Protein AF-A0A1V5E8B3-F1 (afdb_monomer_lite)

pLDDT: mean 86.7, std 16.34, range [39.53, 98.38]

Sequence (116 aa):
MVKGYREGTNGPALDMQVEGHFRMAFVYKVLAGDLIESLGEIPRSLLQGGVDAAGVLCERLEKATGAERPIIDRTIASFIRSGFIKTAEGSGSVSWYWTHNAKSDRPMLQEAAHAA

Radius of gyration: 17.48 Å; chains: 1; bounding box: 65×36×27 Å

Foldseek 3Di:
DVVCLVVVNDDPVVVCVVLVVLLVLLVCCCVVVVLQQVQFKAFVVVCPPPDDSLVSSLVSSCVVRVRDSVSSSVNSVVCVVVQQWDWADDPGIIGIDGDPDSPDDDDHPPPPPDDD

Secondary structure (DSSP, 8-state):
-HHHHHHT-S-HHHHHHHHHHHHHHHHHHHHHTTHHHHHHEEEGGGGGGG--HHHHHHHHHHHHH---HHHHHHHHHHHHHTTSEEEEE-SSEEEEEE-S-TTT------------

Structure (mmCIF, N/CA/C/O backbone):
data_AF-A0A1V5E8B3-F1
#
_entry.id   AF-A0A1V5E8B3-F1
#
loop_
_atom_site.group_PDB
_atom_site.id
_atom_site.type_symbol
_atom_site.label_atom_id
_atom_site.label_alt_id
_atom_site.label_comp_id
_atom_site.label_asym_id
_atom_site.label_entity_id
_atom_site.label_seq_id
_atom_site.pdbx_PDB_ins_code
_atom_site.Cartn_x
_atom_site.Cartn_y
_atom_site.Cartn_z
_atom_site.occupancy
_atom_site.B_iso_or_equiv
_atom_site.auth_seq_id
_atom_site.auth_comp_id
_atom_site.auth_asym_id
_atom_site.auth_atom_id
_atom_site.pdbx_PDB_model_num
ATOM 1 N N . MET A 1 1 ? 22.731 9.802 3.624 1.00 79.56 1 MET A N 1
ATOM 2 C CA . MET A 1 1 ? 22.026 8.658 3.009 1.00 79.56 1 MET A CA 1
ATOM 3 C C . MET A 1 1 ? 20.649 9.058 2.483 1.00 79.56 1 MET A C 1
ATOM 5 O O . MET A 1 1 ? 20.511 9.152 1.277 1.00 79.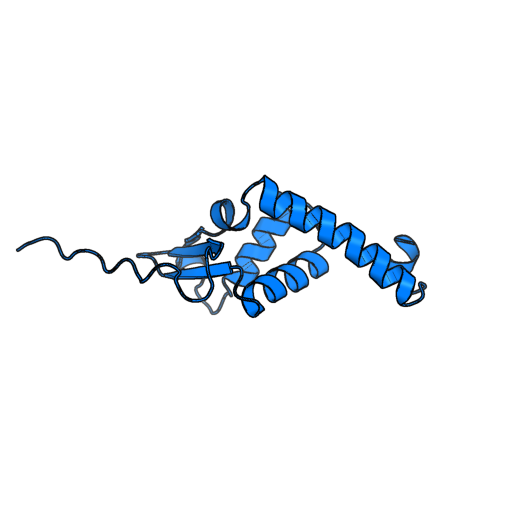56 1 MET A O 1
ATOM 9 N N . VAL A 1 2 ? 19.666 9.404 3.329 1.00 83.50 2 VAL A N 1
ATOM 10 C CA . VAL A 1 2 ? 18.317 9.814 2.857 1.00 83.50 2 VAL A CA 1
ATOM 11 C C . VAL A 1 2 ? 18.341 11.100 2.019 1.00 83.50 2 VAL A C 1
ATOM 13 O O . VAL A 1 2 ? 17.712 11.158 0.971 1.00 83.50 2 VAL A O 1
ATOM 16 N N . LYS A 1 3 ? 19.113 12.115 2.436 1.00 87.19 3 LYS A N 1
ATOM 17 C CA . LYS A 1 3 ? 19.304 13.349 1.653 1.00 87.19 3 LYS A CA 1
ATOM 18 C C . LYS A 1 3 ? 19.843 13.051 0.245 1.00 87.19 3 LYS A C 1
ATOM 20 O O . LYS A 1 3 ? 19.263 13.501 -0.729 1.00 87.19 3 LYS A O 1
ATOM 25 N N . GLY A 1 4 ? 20.877 12.214 0.146 1.00 83.56 4 GLY A N 1
ATOM 26 C CA . GLY A 1 4 ? 21.458 11.834 -1.141 1.00 83.56 4 GLY A CA 1
ATOM 27 C C . GLY A 1 4 ? 20.550 10.962 -2.009 1.00 83.56 4 GLY A C 1
ATOM 28 O O . GLY A 1 4 ? 20.607 11.075 -3.224 1.00 83.56 4 GLY A O 1
ATOM 29 N N . TYR A 1 5 ? 19.656 10.173 -1.406 1.00 83.69 5 TYR A N 1
ATOM 30 C CA . TYR A 1 5 ? 18.613 9.440 -2.133 1.00 83.69 5 TYR A CA 1
ATOM 31 C C . TYR A 1 5 ? 17.607 10.412 -2.765 1.00 83.69 5 TYR A C 1
ATOM 33 O O . TYR A 1 5 ? 17.261 10.288 -3.933 1.00 83.69 5 TYR A O 1
ATOM 41 N N . ARG A 1 6 ? 17.185 11.440 -2.014 1.00 84.69 6 ARG A N 1
ATOM 42 C CA . ARG A 1 6 ? 16.262 12.477 -2.509 1.00 84.69 6 ARG A CA 1
ATOM 43 C C . ARG A 1 6 ? 16.890 13.386 -3.565 1.00 84.69 6 ARG A C 1
ATOM 45 O O . ARG A 1 6 ? 16.202 13.829 -4.473 1.00 84.69 6 ARG A O 1
ATOM 52 N N . GLU A 1 7 ? 18.180 13.672 -3.430 1.00 90.00 7 GLU A N 1
ATOM 53 C CA . GLU A 1 7 ? 18.928 14.559 -4.328 1.00 90.00 7 GLU A CA 1
ATOM 54 C C . GLU A 1 7 ? 19.587 13.813 -5.502 1.00 90.00 7 GLU A C 1
ATOM 56 O O . GLU A 1 7 ? 20.209 14.449 -6.347 1.00 90.00 7 GLU A O 1
ATOM 61 N N . GLY A 1 8 ? 19.477 12.479 -5.564 1.00 86.31 8 GLY A N 1
ATOM 62 C CA . GLY A 1 8 ? 20.090 11.656 -6.613 1.00 86.31 8 GLY A CA 1
ATOM 63 C C . GLY A 1 8 ? 21.623 11.628 -6.581 1.00 86.31 8 GLY A C 1
ATOM 64 O O . GLY A 1 8 ? 22.259 11.422 -7.610 1.00 86.31 8 GLY A O 1
ATOM 65 N N . THR A 1 9 ? 22.232 11.873 -5.419 1.00 92.12 9 THR A N 1
ATOM 66 C CA . THR A 1 9 ? 23.695 11.950 -5.242 1.00 92.12 9 THR A CA 1
ATOM 67 C C . THR A 1 9 ? 24.307 10.690 -4.630 1.00 92.12 9 THR A C 1
ATOM 69 O O . THR A 1 9 ? 25.528 10.574 -4.529 1.00 92.12 9 THR A O 1
ATOM 72 N N . ASN A 1 10 ? 23.478 9.736 -4.208 1.00 91.56 10 ASN A N 1
ATOM 73 C CA . ASN A 1 10 ? 23.927 8.441 -3.711 1.00 91.56 10 ASN A CA 1
ATOM 74 C C . ASN A 1 10 ? 24.362 7.506 -4.852 1.00 91.56 10 ASN A C 1
ATOM 76 O O . ASN A 1 10 ? 23.914 7.605 -5.991 1.00 91.56 10 ASN A O 1
ATOM 80 N N . GLY A 1 11 ? 25.196 6.523 -4.505 1.00 92.38 11 GLY A N 1
ATOM 81 C CA . GLY A 1 11 ? 25.415 5.357 -5.357 1.00 92.38 11 GLY A CA 1
ATOM 82 C C . GLY A 1 11 ? 24.264 4.340 -5.248 1.00 92.38 11 GLY A C 1
ATOM 83 O O . GLY A 1 11 ? 23.616 4.267 -4.198 1.00 92.38 11 GLY A O 1
ATOM 84 N N . PRO A 1 12 ? 24.070 3.466 -6.255 1.00 90.69 12 PRO A N 1
ATOM 85 C CA . PRO A 1 12 ? 22.937 2.533 -6.311 1.00 90.69 12 PRO A CA 1
ATOM 86 C C . PRO A 1 12 ? 22.763 1.637 -5.073 1.00 90.69 12 PRO A C 1
ATOM 88 O O . PRO A 1 12 ? 21.645 1.379 -4.638 1.00 90.69 12 PRO A O 1
ATOM 91 N N . ALA A 1 13 ? 23.862 1.177 -4.466 1.00 91.44 13 ALA A N 1
ATOM 92 C CA . ALA A 1 13 ? 23.803 0.324 -3.277 1.00 91.44 13 ALA A CA 1
ATOM 93 C C . ALA A 1 13 ? 23.216 1.049 -2.052 1.00 91.44 13 ALA A C 1
ATOM 95 O O . ALA A 1 13 ? 22.491 0.442 -1.264 1.00 91.44 13 ALA A O 1
ATOM 96 N N . LEU A 1 14 ? 23.509 2.344 -1.897 1.00 89.44 14 LEU A N 1
ATOM 97 C CA . LEU A 1 14 ? 22.963 3.158 -0.809 1.00 89.44 14 LEU A CA 1
ATOM 98 C C . LEU A 1 14 ? 21.480 3.445 -1.039 1.00 89.44 14 LEU A C 1
ATOM 100 O O . LEU A 1 14 ? 20.700 3.379 -0.092 1.00 89.44 14 LEU A O 1
ATOM 104 N N . ASP A 1 15 ? 21.080 3.690 -2.284 1.00 87.31 15 ASP A N 1
ATOM 105 C CA . ASP A 1 15 ? 19.669 3.885 -2.624 1.00 87.31 15 ASP A CA 1
ATOM 106 C C . ASP A 1 15 ? 18.841 2.637 -2.346 1.00 87.31 15 ASP A C 1
ATOM 108 O O . ASP A 1 15 ? 17.776 2.730 -1.738 1.00 87.31 15 ASP A O 1
ATOM 112 N N . MET A 1 16 ? 19.379 1.460 -2.671 1.00 88.50 16 MET A N 1
ATOM 113 C CA . MET A 1 16 ? 18.719 0.192 -2.373 1.00 88.50 16 MET A CA 1
ATOM 114 C C . MET A 1 16 ? 18.544 -0.034 -0.861 1.00 88.50 16 MET A C 1
ATOM 116 O O . MET A 1 16 ? 17.516 -0.557 -0.430 1.00 88.50 16 MET A O 1
ATOM 120 N N . GLN A 1 17 ? 19.510 0.388 -0.036 1.00 90.88 17 GLN A N 1
ATOM 121 C CA . GLN A 1 17 ? 19.392 0.317 1.427 1.00 90.88 17 GLN A CA 1
ATOM 122 C C . GLN A 1 17 ? 18.330 1.280 1.967 1.00 90.88 17 GLN A C 1
ATOM 124 O O . GLN A 1 17 ? 17.514 0.889 2.805 1.00 90.88 17 GLN A O 1
ATOM 129 N N . VAL A 1 18 ? 18.320 2.524 1.480 1.00 87.38 18 VAL A N 1
ATOM 130 C CA . VAL A 1 18 ? 17.333 3.536 1.881 1.00 87.38 18 VAL A CA 1
ATOM 131 C C . VAL A 1 18 ? 15.924 3.093 1.492 1.00 87.38 18 VAL A C 1
ATOM 133 O O . VAL A 1 18 ? 15.023 3.101 2.332 1.00 87.38 18 VAL A O 1
ATOM 136 N N . GLU A 1 19 ? 15.735 2.642 0.252 1.00 88.00 19 GLU A N 1
ATOM 137 C CA . GLU A 1 19 ? 14.451 2.133 -0.225 1.00 88.00 19 GLU A CA 1
ATOM 138 C C . GLU A 1 19 ? 14.008 0.894 0.561 1.00 88.00 19 GLU A C 1
ATOM 140 O O . GLU A 1 19 ? 12.856 0.817 0.992 1.00 88.00 19 GLU A O 1
ATOM 145 N N . GLY A 1 20 ? 14.926 -0.046 0.811 1.00 91.88 20 GLY A N 1
ATOM 146 C CA . GLY A 1 20 ? 14.659 -1.237 1.613 1.00 91.88 20 GLY A CA 1
ATOM 147 C C . GLY A 1 20 ? 14.168 -0.893 3.019 1.00 91.88 20 GLY A C 1
ATOM 148 O O . GLY A 1 20 ? 13.168 -1.454 3.472 1.00 91.88 20 GLY A O 1
ATOM 149 N N . HIS A 1 21 ? 14.809 0.072 3.683 1.00 93.56 21 HIS A N 1
ATOM 150 C CA . HIS A 1 21 ? 14.402 0.538 5.008 1.00 93.56 21 HIS A CA 1
ATOM 151 C C . HIS A 1 21 ? 12.968 1.088 5.009 1.00 93.56 21 HIS A C 1
ATOM 153 O O . HIS A 1 21 ? 12.131 0.644 5.801 1.00 93.56 21 HIS A O 1
ATOM 159 N N . PHE A 1 22 ? 12.655 2.016 4.102 1.00 94.50 22 PHE A N 1
ATOM 160 C CA . PHE A 1 22 ? 11.326 2.627 4.074 1.00 94.50 22 PHE A CA 1
ATOM 161 C C . PHE A 1 22 ? 10.233 1.654 3.630 1.00 94.50 22 PHE A C 1
ATOM 163 O O . PHE A 1 22 ? 9.142 1.651 4.206 1.00 94.50 22 PHE A O 1
ATOM 170 N N . ARG A 1 23 ? 10.525 0.788 2.653 1.00 95.94 23 ARG A N 1
ATOM 171 C CA . ARG A 1 23 ? 9.593 -0.255 2.218 1.00 95.94 23 ARG A CA 1
ATOM 172 C C . ARG A 1 23 ? 9.274 -1.219 3.355 1.00 95.94 23 ARG A C 1
ATOM 174 O O . ARG A 1 23 ? 8.106 -1.534 3.555 1.00 95.94 23 ARG A O 1
ATOM 181 N N . MET A 1 24 ? 10.275 -1.651 4.123 1.00 96.69 24 MET A N 1
ATOM 182 C CA . MET A 1 24 ? 10.053 -2.531 5.274 1.00 96.69 24 MET A CA 1
ATOM 183 C C . MET A 1 24 ? 9.178 -1.878 6.344 1.00 96.69 24 MET A C 1
ATOM 185 O O . MET A 1 24 ? 8.241 -2.510 6.832 1.00 96.69 24 MET A O 1
ATOM 189 N N . ALA A 1 25 ? 9.433 -0.608 6.671 1.00 97.12 25 ALA A N 1
ATOM 190 C CA . ALA A 1 25 ? 8.613 0.131 7.628 1.00 97.12 25 ALA A CA 1
ATOM 191 C C . ALA A 1 25 ? 7.154 0.275 7.153 1.00 97.12 25 ALA A C 1
ATOM 193 O O . ALA A 1 25 ? 6.225 0.118 7.948 1.00 97.12 25 ALA A O 1
ATOM 194 N N . PHE A 1 26 ? 6.944 0.539 5.860 1.00 98.00 26 PHE A N 1
ATOM 195 C CA . PHE A 1 26 ? 5.612 0.596 5.258 1.00 98.00 26 PHE A CA 1
ATOM 196 C C . PHE A 1 26 ? 4.896 -0.761 5.315 1.00 98.00 26 PHE A C 1
ATOM 198 O O . PHE A 1 26 ? 3.781 -0.837 5.828 1.00 98.00 26 PHE A O 1
ATOM 205 N N . VAL A 1 27 ? 5.545 -1.836 4.856 1.00 98.06 27 VAL A N 1
ATOM 206 C CA . VAL A 1 27 ? 4.962 -3.189 4.850 1.00 98.06 27 VAL A CA 1
ATOM 207 C C . VAL A 1 27 ? 4.586 -3.636 6.260 1.00 98.06 27 VAL A C 1
ATOM 209 O O . VAL A 1 27 ? 3.500 -4.177 6.451 1.00 98.06 27 VAL A O 1
ATOM 212 N N . TYR A 1 28 ? 5.430 -3.358 7.258 1.00 97.81 28 TYR A N 1
ATOM 213 C CA . TYR A 1 28 ? 5.105 -3.662 8.651 1.00 97.81 28 TYR A CA 1
ATOM 214 C C . TYR A 1 28 ? 3.806 -2.983 9.100 1.00 97.81 28 TYR A C 1
ATOM 216 O O . TYR A 1 28 ? 2.936 -3.655 9.643 1.00 97.81 28 TYR A O 1
ATOM 224 N N . LYS A 1 29 ? 3.636 -1.679 8.833 1.00 97.94 29 LYS A N 1
ATOM 225 C CA . LYS A 1 29 ? 2.395 -0.957 9.171 1.00 97.94 29 LYS A CA 1
ATOM 226 C C . LYS A 1 29 ? 1.176 -1.560 8.471 1.00 97.94 29 LYS A C 1
ATOM 228 O O . LYS A 1 29 ? 0.137 -1.718 9.101 1.00 97.94 29 LYS A O 1
ATOM 233 N N . VAL A 1 30 ? 1.319 -1.896 7.188 1.00 97.94 30 VAL A N 1
ATOM 234 C CA . VAL A 1 30 ? 0.248 -2.494 6.381 1.00 97.94 30 VAL A CA 1
ATOM 235 C C . VAL A 1 30 ? -0.214 -3.826 6.962 1.00 97.94 30 VAL A C 1
ATOM 237 O O . VAL A 1 30 ? -1.414 -4.035 7.090 1.00 97.94 30 VAL A O 1
ATOM 240 N N . LEU A 1 31 ? 0.721 -4.696 7.343 1.00 96.88 31 LEU A N 1
ATOM 241 C CA . LEU A 1 31 ? 0.403 -6.005 7.913 1.00 96.88 31 LEU A CA 1
ATOM 242 C C . LEU A 1 31 ? -0.111 -5.899 9.352 1.00 96.88 31 LEU A C 1
ATOM 244 O O . LEU A 1 31 ? -1.116 -6.509 9.690 1.00 96.88 31 LEU A O 1
ATOM 248 N N . ALA A 1 32 ? 0.554 -5.109 10.198 1.00 96.81 32 ALA A N 1
ATOM 249 C CA . ALA A 1 32 ? 0.198 -4.982 11.610 1.00 96.81 32 ALA A CA 1
ATOM 250 C C . ALA A 1 32 ? -1.175 -4.325 11.826 1.00 96.81 32 ALA A C 1
ATOM 252 O O . ALA A 1 32 ? -1.837 -4.618 12.817 1.00 96.81 32 ALA A O 1
ATOM 253 N N . GLY A 1 33 ? -1.584 -3.428 10.923 1.00 95.06 33 GLY A N 1
ATOM 254 C CA . GLY A 1 33 ? -2.889 -2.766 10.963 1.00 95.06 33 GLY A CA 1
ATOM 255 C C . GLY A 1 33 ? -3.946 -3.386 10.052 1.00 95.06 33 GLY A C 1
ATOM 256 O O . GLY A 1 33 ? -5.024 -2.815 9.945 1.00 95.06 33 GLY A O 1
ATOM 257 N N . ASP A 1 34 ? -3.622 -4.479 9.356 1.00 95.75 34 ASP A N 1
ATOM 258 C CA . ASP A 1 34 ? -4.465 -5.082 8.320 1.00 95.75 34 ASP A CA 1
ATOM 259 C C . ASP A 1 34 ? -5.062 -4.048 7.339 1.00 95.75 34 ASP A C 1
ATOM 261 O O . ASP A 1 34 ? -6.268 -3.936 7.093 1.00 95.75 34 ASP A O 1
ATOM 265 N N . LEU A 1 35 ? -4.181 -3.189 6.820 1.00 98.06 35 LEU A N 1
ATOM 266 C CA . LEU A 1 35 ? -4.586 -1.990 6.083 1.00 98.06 35 LEU A CA 1
ATOM 267 C C . LEU A 1 35 ? -5.148 -2.285 4.692 1.00 98.06 35 LEU A C 1
ATOM 269 O O . LEU A 1 35 ? -5.844 -1.440 4.136 1.00 98.06 35 LEU A O 1
ATOM 273 N N . ILE A 1 36 ? -4.854 -3.456 4.122 1.00 97.88 36 ILE A N 1
ATOM 274 C CA . ILE A 1 36 ? -5.418 -3.843 2.824 1.00 97.88 36 ILE A CA 1
ATOM 275 C C . ILE A 1 36 ? -6.916 -4.076 2.951 1.00 97.88 36 ILE A C 1
ATOM 277 O O . ILE A 1 36 ? -7.658 -3.531 2.146 1.00 97.88 36 ILE A O 1
ATOM 281 N N . GLU A 1 37 ? -7.366 -4.824 3.954 1.00 95.50 37 GLU A N 1
ATOM 282 C CA . GLU A 1 37 ? -8.788 -5.142 4.119 1.00 95.50 37 GLU A CA 1
ATOM 283 C C . GLU A 1 37 ? -9.545 -3.968 4.740 1.00 95.50 37 GLU A C 1
ATOM 285 O O . GLU A 1 37 ? -10.591 -3.562 4.232 1.00 95.50 37 GLU A O 1
ATOM 290 N N . SER A 1 38 ? -8.973 -3.331 5.767 1.00 96.75 38 SER A N 1
ATOM 291 C CA . SER A 1 38 ? -9.627 -2.207 6.454 1.00 96.75 38 SER A CA 1
ATOM 292 C C . SER A 1 38 ? -9.791 -0.948 5.594 1.00 96.75 38 SER A C 1
ATOM 294 O O . SER A 1 38 ? -10.726 -0.177 5.811 1.00 96.75 38 SER A O 1
ATOM 296 N N . LEU A 1 39 ? -8.917 -0.723 4.605 1.00 97.50 39 LEU A N 1
ATOM 297 C CA . LEU A 1 39 ? -9.011 0.412 3.673 1.00 97.50 39 LEU A CA 1
ATOM 298 C C . LEU A 1 39 ? -9.424 -0.010 2.255 1.00 97.50 39 LEU A C 1
ATOM 300 O O . LEU A 1 39 ? -9.574 0.855 1.384 1.00 97.50 39 LEU A O 1
ATOM 304 N N . GLY A 1 40 ? -9.591 -1.312 2.024 1.00 95.69 40 GLY A N 1
ATOM 305 C CA . GLY A 1 40 ? -9.740 -1.932 0.709 1.00 95.69 40 GLY A CA 1
ATOM 306 C C . GLY A 1 40 ? -11.132 -1.891 0.118 1.00 95.69 40 GLY A C 1
ATOM 307 O O . GLY A 1 40 ? -11.262 -2.111 -1.083 1.00 95.69 40 GLY A O 1
ATOM 308 N N . GLU A 1 41 ? -12.160 -1.608 0.915 1.00 95.81 41 GLU A N 1
ATOM 309 C CA . GLU A 1 41 ? -13.528 -1.505 0.414 1.00 95.81 41 GLU A CA 1
ATOM 310 C C . GLU A 1 41 ? -13.760 -0.155 -0.276 1.00 95.81 41 GLU A C 1
ATOM 312 O O . GLU A 1 41 ? -13.773 0.916 0.343 1.00 95.81 41 GLU A O 1
ATOM 317 N N . ILE A 1 42 ? -13.940 -0.194 -1.592 1.00 95.31 42 ILE A N 1
ATOM 318 C CA . ILE A 1 42 ? -14.095 0.984 -2.439 1.00 95.31 42 ILE A CA 1
ATOM 319 C C . ILE A 1 42 ? -15.486 0.951 -3.083 1.00 95.31 42 ILE A C 1
ATOM 321 O O . ILE A 1 42 ? -15.755 0.094 -3.928 1.00 95.31 42 ILE A O 1
ATOM 325 N N . PRO A 1 43 ? -16.384 1.890 -2.733 1.00 94.12 43 PRO A N 1
ATOM 326 C CA . PRO A 1 43 ? -17.674 2.025 -3.401 1.00 94.12 43 PRO A CA 1
ATOM 327 C C . PRO A 1 43 ? -17.513 2.240 -4.909 1.00 94.12 43 PRO A C 1
ATOM 329 O O . PRO A 1 43 ? -16.715 3.075 -5.339 1.00 94.12 43 PRO A O 1
ATOM 332 N N . ARG A 1 44 ? -18.320 1.554 -5.729 1.00 91.00 44 ARG A N 1
ATOM 333 C CA . ARG A 1 44 ? -18.269 1.680 -7.201 1.00 91.00 44 ARG A CA 1
ATOM 334 C C . ARG A 1 44 ? -18.543 3.096 -7.697 1.00 91.00 44 ARG A C 1
ATOM 336 O O . ARG A 1 44 ? -18.079 3.458 -8.772 1.00 91.00 44 ARG A O 1
ATOM 343 N N . SER A 1 45 ? -19.269 3.904 -6.926 1.00 91.31 45 SER A N 1
ATOM 344 C CA . SER A 1 45 ? -19.484 5.322 -7.233 1.00 91.31 45 SER A CA 1
ATOM 345 C C . SER A 1 45 ? -18.176 6.11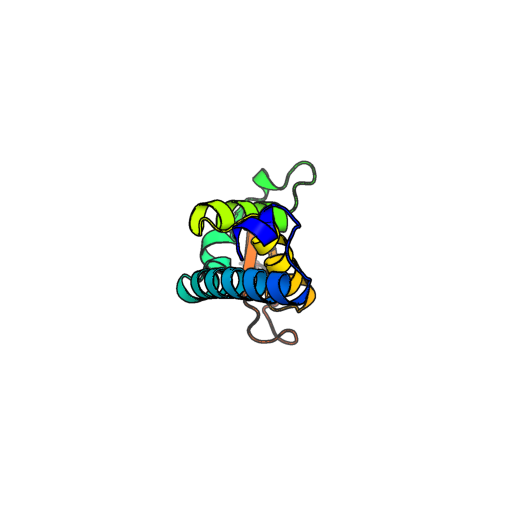3 -7.338 1.00 91.31 45 SER A C 1
ATOM 347 O O . SER A 1 45 ? -18.119 7.062 -8.113 1.00 91.31 45 SER A O 1
ATOM 349 N N . LEU A 1 46 ? -17.117 5.700 -6.629 1.00 89.75 46 LEU A N 1
ATOM 350 C CA . LEU A 1 46 ? -15.786 6.317 -6.700 1.00 89.75 46 LEU A CA 1
ATOM 351 C C . LEU A 1 46 ? -14.939 5.816 -7.877 1.00 89.75 46 LEU A C 1
ATOM 353 O O . LEU A 1 46 ? -13.920 6.423 -8.186 1.00 89.75 46 LEU A O 1
ATOM 357 N N . LEU A 1 47 ? -15.343 4.718 -8.521 1.00 89.00 47 LEU A N 1
ATOM 358 C CA . LEU A 1 47 ? -14.623 4.097 -9.639 1.00 89.00 47 LEU A CA 1
ATOM 359 C C . LEU A 1 47 ? -15.187 4.511 -11.010 1.00 89.00 47 LEU A C 1
ATOM 361 O O . LEU A 1 47 ? -14.784 3.993 -12.051 1.00 89.00 47 LEU A O 1
ATOM 365 N N . GLN A 1 48 ? -16.141 5.442 -11.031 1.00 85.00 48 GLN A N 1
ATOM 366 C CA . GLN A 1 48 ? -16.696 5.979 -12.271 1.00 85.00 48 GLN A CA 1
ATOM 367 C C . GLN A 1 48 ? -15.653 6.829 -13.012 1.00 85.00 48 GLN A C 1
ATOM 369 O O . GLN A 1 48 ? -14.789 7.451 -12.402 1.00 85.00 48 GLN A O 1
ATOM 374 N N . GLY A 1 49 ? -15.729 6.865 -14.345 1.00 81.44 49 GLY A N 1
ATOM 375 C CA . GLY A 1 49 ? -14.821 7.683 -15.160 1.00 81.44 49 GLY A CA 1
ATOM 376 C C . GLY A 1 49 ? -13.409 7.110 -15.335 1.00 81.44 49 GLY A C 1
ATOM 377 O O . GLY A 1 49 ? -12.502 7.856 -15.690 1.00 81.44 49 GLY A O 1
ATOM 378 N N . GLY A 1 50 ? -13.213 5.804 -15.113 1.00 79.25 50 GLY A N 1
ATOM 379 C CA . GLY A 1 50 ? -11.930 5.127 -15.350 1.00 79.25 50 GLY A CA 1
ATOM 380 C C . GLY A 1 50 ? -10.928 5.240 -14.199 1.00 79.25 50 GLY A C 1
ATOM 381 O O . GLY A 1 50 ? -9.744 4.977 -14.397 1.00 79.25 50 GLY A O 1
ATOM 382 N N . VAL A 1 51 ? -11.388 5.628 -13.007 1.00 86.12 51 VAL A N 1
ATOM 383 C CA . VAL A 1 51 ? -10.565 5.650 -11.793 1.00 86.12 51 VAL A CA 1
ATOM 384 C C . VAL A 1 51 ? -10.169 4.221 -11.412 1.00 86.12 51 VAL A C 1
ATOM 386 O O . VAL A 1 51 ? -11.015 3.338 -11.284 1.00 86.12 51 VAL A O 1
ATOM 389 N N . ASP A 1 52 ? -8.870 4.004 -11.217 1.00 91.69 52 ASP A N 1
ATOM 390 C CA . ASP A 1 52 ? -8.304 2.711 -10.839 1.00 91.69 52 ASP A CA 1
ATOM 391 C C . ASP A 1 52 ? -8.454 2.444 -9.331 1.00 91.69 52 ASP A C 1
ATOM 393 O O . ASP A 1 52 ? -8.051 3.249 -8.485 1.00 91.69 52 ASP A O 1
ATOM 397 N N . ALA A 1 53 ? -8.990 1.270 -8.988 1.00 94.44 53 ALA A N 1
ATOM 398 C CA . ALA A 1 53 ? -9.164 0.829 -7.609 1.00 94.44 53 ALA A CA 1
ATOM 399 C C . ALA A 1 53 ? -7.830 0.701 -6.853 1.00 94.44 53 ALA A C 1
ATOM 401 O O . ALA A 1 53 ? -7.804 0.923 -5.638 1.00 94.44 53 ALA A O 1
ATOM 402 N N . ALA A 1 54 ? -6.724 0.374 -7.534 1.00 96.38 54 ALA A N 1
ATOM 403 C CA . ALA A 1 54 ? -5.413 0.330 -6.884 1.00 96.38 54 ALA A CA 1
ATOM 404 C C . ALA A 1 54 ? -4.920 1.745 -6.541 1.00 96.38 54 ALA A C 1
ATOM 406 O O . ALA A 1 54 ? -4.423 1.970 -5.437 1.00 96.38 54 ALA A O 1
ATOM 407 N N . GLY A 1 55 ? -5.143 2.718 -7.430 1.00 96.38 55 GLY A N 1
ATOM 408 C CA . GLY A 1 55 ? -4.866 4.134 -7.171 1.00 96.38 55 GLY A CA 1
ATOM 409 C C . GLY A 1 55 ? -5.576 4.669 -5.922 1.00 96.38 55 GLY A C 1
ATOM 410 O O . GLY A 1 55 ? -4.931 5.294 -5.073 1.00 96.38 55 GLY A O 1
ATOM 411 N N . VAL A 1 56 ? -6.868 4.356 -5.765 1.00 96.94 56 VAL A N 1
ATOM 412 C CA . VAL A 1 56 ? -7.661 4.738 -4.580 1.00 96.94 56 VAL A CA 1
ATOM 413 C C . VAL A 1 56 ? -7.119 4.083 -3.306 1.00 96.94 56 VAL A C 1
ATOM 415 O O . VAL A 1 56 ? -6.996 4.748 -2.273 1.00 96.94 56 VAL A O 1
ATOM 418 N N . LEU A 1 57 ? -6.760 2.796 -3.359 1.00 97.94 57 LEU A N 1
ATOM 419 C CA . LEU A 1 57 ? -6.150 2.106 -2.220 1.00 97.94 57 LEU A CA 1
ATOM 420 C C . LEU A 1 57 ? -4.820 2.765 -1.819 1.00 97.94 57 LEU A C 1
ATOM 422 O O . LEU A 1 57 ? -4.608 3.049 -0.639 1.00 97.94 57 LEU A O 1
ATOM 426 N N . CYS A 1 58 ? -3.950 3.068 -2.786 1.00 98.00 58 CYS A N 1
ATOM 427 C CA . CYS A 1 58 ? -2.676 3.739 -2.531 1.00 98.00 58 CYS A CA 1
ATOM 428 C C . CYS A 1 58 ? -2.860 5.117 -1.867 1.00 98.00 58 CYS A C 1
ATOM 430 O O . CYS A 1 58 ? -2.121 5.442 -0.939 1.00 98.00 58 CYS A O 1
ATOM 432 N N . GLU A 1 59 ? -3.863 5.906 -2.270 1.00 97.44 59 GLU A N 1
ATOM 433 C CA . GLU A 1 59 ? -4.172 7.196 -1.623 1.00 97.44 59 GLU A CA 1
ATOM 434 C C . GLU A 1 59 ? -4.612 7.038 -0.167 1.00 97.44 59 GLU A C 1
ATOM 436 O O . GLU A 1 59 ? -4.219 7.819 0.705 1.00 97.44 59 GLU A O 1
ATOM 441 N N . ARG A 1 60 ? -5.432 6.025 0.122 1.00 97.88 60 ARG A N 1
ATOM 442 C CA . ARG A 1 60 ? -5.863 5.734 1.495 1.00 97.88 60 ARG A CA 1
ATOM 443 C C . ARG A 1 60 ? -4.685 5.280 2.355 1.00 97.88 60 ARG A C 1
ATOM 445 O O . ARG A 1 60 ? -4.543 5.743 3.485 1.00 97.88 60 ARG A O 1
ATOM 452 N N . LEU A 1 61 ? -3.814 4.435 1.806 1.00 98.38 61 LEU A N 1
ATOM 453 C CA . LEU A 1 61 ? -2.599 3.964 2.473 1.00 98.38 61 LEU A CA 1
ATOM 454 C C . LEU A 1 61 ? -1.605 5.096 2.745 1.00 98.38 61 LEU A C 1
ATOM 456 O O . LEU A 1 61 ? -0.991 5.121 3.811 1.00 98.38 61 LEU A O 1
ATOM 460 N N . GLU A 1 62 ? -1.466 6.047 1.825 1.00 98.25 62 GLU A N 1
ATOM 461 C CA . GLU A 1 62 ? -0.640 7.241 2.013 1.00 98.25 62 GLU A CA 1
ATOM 462 C C . GLU A 1 62 ? -1.122 8.053 3.219 1.00 98.25 62 GLU A C 1
ATOM 464 O O . GLU A 1 62 ? -0.344 8.311 4.141 1.00 98.25 62 GLU A O 1
ATOM 469 N N . LYS A 1 63 ? -2.429 8.339 3.284 1.00 97.81 63 LYS A N 1
ATOM 470 C CA . LYS A 1 63 ? -3.046 9.044 4.420 1.00 97.81 63 LYS A CA 1
ATOM 471 C C . LYS A 1 63 ? -2.904 8.279 5.738 1.00 97.81 63 LYS A C 1
ATOM 473 O O . LYS A 1 63 ? -2.648 8.894 6.768 1.00 97.81 63 LYS A O 1
ATOM 478 N N . ALA A 1 64 ? -3.060 6.955 5.717 1.00 97.69 64 ALA A N 1
ATOM 479 C CA . ALA A 1 64 ? -3.022 6.129 6.924 1.00 97.69 64 ALA A CA 1
ATOM 480 C C . ALA A 1 64 ? -1.599 5.890 7.460 1.00 97.69 64 ALA A C 1
ATOM 482 O O . ALA A 1 64 ? -1.402 5.756 8.666 1.00 97.69 64 ALA A O 1
ATOM 483 N N . THR A 1 65 ? -0.597 5.810 6.581 1.00 96.69 65 THR A N 1
ATOM 484 C CA . THR A 1 65 ? 0.765 5.397 6.966 1.00 96.69 65 THR A CA 1
ATOM 485 C C . THR A 1 65 ? 1.781 6.535 6.986 1.00 96.69 65 THR A C 1
ATOM 487 O O . THR A 1 65 ? 2.825 6.386 7.639 1.00 96.69 65 THR A O 1
ATOM 490 N N . GLY A 1 66 ? 1.504 7.635 6.276 1.00 95.81 66 GLY A N 1
ATOM 491 C CA . GLY A 1 66 ? 2.441 8.733 6.026 1.00 95.81 66 GLY A CA 1
ATOM 492 C C . GLY A 1 66 ? 3.646 8.338 5.162 1.00 95.81 66 GLY A C 1
ATOM 493 O O . GLY A 1 66 ? 4.646 9.053 5.156 1.00 95.81 66 GLY A O 1
ATOM 494 N N . ALA A 1 67 ? 3.606 7.175 4.503 1.00 95.69 67 ALA A N 1
ATOM 495 C CA . ALA A 1 67 ? 4.675 6.727 3.618 1.00 95.69 67 ALA A CA 1
ATOM 496 C C . ALA A 1 67 ? 4.645 7.483 2.280 1.00 95.69 67 ALA A C 1
ATOM 498 O O . ALA A 1 67 ? 3.594 7.921 1.822 1.00 95.69 67 ALA A O 1
ATOM 499 N N . GLU A 1 68 ? 5.807 7.618 1.640 1.00 93.94 68 GLU A N 1
ATOM 500 C CA . GLU A 1 68 ? 5.914 8.333 0.367 1.00 93.94 68 GLU A CA 1
ATOM 501 C C . GLU A 1 68 ? 5.280 7.525 -0.778 1.00 93.94 68 GLU A C 1
ATOM 503 O O . GLU A 1 68 ? 5.502 6.313 -0.910 1.00 93.94 68 GLU A O 1
ATOM 508 N N . ARG A 1 69 ? 4.538 8.215 -1.653 1.00 94.62 69 ARG A N 1
ATOM 509 C CA . ARG A 1 69 ? 3.766 7.603 -2.739 1.00 94.62 69 ARG A CA 1
ATOM 510 C C . ARG A 1 69 ? 4.554 6.634 -3.641 1.00 94.62 69 ARG A C 1
ATOM 512 O O . ARG A 1 69 ? 4.050 5.537 -3.878 1.00 94.62 69 ARG A O 1
ATOM 519 N N . PRO A 1 70 ? 5.809 6.918 -4.051 1.00 93.06 70 PRO A N 1
ATOM 520 C CA . PRO A 1 70 ? 6.585 5.979 -4.866 1.00 93.06 70 PRO A CA 1
ATOM 521 C C . PRO A 1 70 ? 6.828 4.615 -4.201 1.00 93.06 70 PRO A C 1
ATOM 523 O O . PRO A 1 70 ? 6.870 3.595 -4.889 1.00 93.06 70 PRO A O 1
ATOM 526 N N . ILE A 1 71 ? 6.983 4.573 -2.872 1.00 95.00 71 ILE A N 1
ATOM 527 C CA . ILE A 1 71 ? 7.179 3.318 -2.126 1.00 95.00 71 ILE A CA 1
ATOM 528 C C . ILE A 1 71 ? 5.872 2.530 -2.075 1.00 95.00 71 ILE A C 1
ATOM 530 O O . ILE A 1 71 ? 5.886 1.309 -2.264 1.00 95.00 71 ILE A O 1
ATOM 534 N N . ILE A 1 72 ? 4.758 3.228 -1.840 1.00 97.81 72 ILE A N 1
ATOM 535 C CA . ILE A 1 72 ? 3.416 2.644 -1.798 1.00 97.81 72 ILE A CA 1
ATOM 536 C C . ILE A 1 72 ? 3.090 2.031 -3.158 1.00 97.81 72 ILE A C 1
ATOM 538 O O . ILE A 1 72 ? 2.853 0.827 -3.230 1.00 97.81 72 ILE A O 1
ATOM 542 N N . ASP A 1 73 ? 3.180 2.810 -4.236 1.00 96.88 73 ASP A N 1
ATOM 543 C CA . ASP A 1 73 ? 2.821 2.362 -5.583 1.00 96.88 73 ASP A CA 1
ATOM 544 C C . ASP A 1 73 ? 3.647 1.146 -6.014 1.00 96.88 73 ASP A C 1
ATOM 546 O O . ASP A 1 73 ? 3.092 0.133 -6.447 1.00 96.88 73 ASP A O 1
ATOM 550 N N . ARG A 1 74 ? 4.977 1.187 -5.832 1.00 95.75 74 ARG A N 1
ATOM 551 C CA . ARG A 1 74 ? 5.845 0.046 -6.172 1.00 95.75 74 ARG A CA 1
ATOM 552 C C . ARG A 1 74 ? 5.518 -1.193 -5.344 1.00 95.75 74 ARG A C 1
ATOM 554 O O . ARG A 1 74 ? 5.538 -2.307 -5.876 1.00 95.75 74 ARG A O 1
ATOM 561 N N . THR A 1 75 ? 5.225 -1.019 -4.057 1.00 97.38 75 THR A N 1
ATOM 562 C CA . THR A 1 75 ? 4.939 -2.136 -3.149 1.00 97.38 75 THR A CA 1
ATOM 563 C C . THR A 1 75 ? 3.577 -2.757 -3.433 1.00 97.38 75 THR A C 1
ATOM 565 O O . THR A 1 75 ? 3.508 -3.974 -3.593 1.00 97.38 75 THR A O 1
ATOM 568 N N . ILE A 1 76 ? 2.525 -1.950 -3.574 1.00 98.06 76 ILE A N 1
ATOM 569 C CA . ILE A 1 76 ? 1.169 -2.423 -3.880 1.00 98.06 76 ILE A CA 1
ATOM 570 C C . ILE A 1 76 ? 1.122 -3.062 -5.265 1.00 98.06 76 ILE A C 1
ATOM 572 O O . ILE A 1 76 ? 0.633 -4.182 -5.399 1.00 98.06 76 ILE A O 1
ATOM 576 N N . ALA A 1 77 ? 1.743 -2.450 -6.276 1.00 97.38 77 ALA A N 1
ATOM 577 C CA . ALA A 1 77 ? 1.847 -3.072 -7.592 1.00 97.38 77 ALA A CA 1
ATOM 578 C C . ALA A 1 77 ? 2.610 -4.410 -7.541 1.00 97.38 77 ALA A C 1
ATOM 580 O O . ALA A 1 77 ? 2.274 -5.343 -8.268 1.00 97.38 77 ALA A O 1
ATOM 581 N N . SER A 1 78 ? 3.622 -4.535 -6.674 1.00 96.56 78 SER A N 1
ATOM 582 C CA . SER A 1 78 ? 4.320 -5.806 -6.443 1.00 96.56 78 SER A CA 1
ATOM 583 C C . SER A 1 78 ? 3.420 -6.851 -5.774 1.00 96.56 78 SER A C 1
ATOM 585 O O . SER A 1 78 ? 3.425 -8.006 -6.199 1.00 96.56 78 SER A O 1
ATOM 587 N N . PHE A 1 79 ? 2.603 -6.460 -4.791 1.00 96.94 79 PHE A N 1
ATOM 588 C CA . PHE A 1 79 ? 1.640 -7.357 -4.143 1.00 96.94 79 PHE A CA 1
ATOM 589 C C . PHE A 1 79 ? 0.568 -7.856 -5.111 1.00 96.94 79 PHE A C 1
ATOM 591 O O . PHE A 1 79 ? 0.302 -9.055 -5.140 1.00 96.94 79 PHE A O 1
ATOM 598 N N . ILE A 1 80 ? 0.031 -6.973 -5.955 1.00 96.06 80 ILE A N 1
ATOM 599 C CA . ILE A 1 80 ? -0.943 -7.331 -6.995 1.00 96.06 80 ILE A CA 1
ATOM 600 C C . ILE A 1 80 ? -0.312 -8.293 -8.006 1.00 96.06 80 ILE A C 1
ATOM 602 O O . ILE A 1 80 ? -0.841 -9.377 -8.241 1.00 96.06 80 ILE A O 1
ATOM 606 N N . ARG A 1 81 ? 0.853 -7.944 -8.575 1.00 96.12 81 ARG A N 1
ATOM 607 C CA . ARG A 1 81 ? 1.528 -8.790 -9.580 1.00 96.12 81 ARG A CA 1
ATOM 608 C C . ARG A 1 81 ? 1.941 -10.153 -9.032 1.00 96.12 81 ARG A C 1
ATOM 610 O O . ARG A 1 81 ? 1.901 -11.133 -9.765 1.00 96.12 81 ARG A O 1
ATOM 617 N N . SER A 1 82 ? 2.345 -10.208 -7.765 1.00 94.38 82 SER A N 1
ATOM 618 C CA . SER A 1 82 ? 2.713 -11.461 -7.092 1.00 94.38 82 SER A CA 1
ATOM 619 C C . SER A 1 82 ? 1.490 -12.263 -6.640 1.00 94.38 82 SER A C 1
ATOM 621 O O . SER A 1 82 ? 1.636 -13.396 -6.190 1.00 94.38 82 SER A O 1
ATOM 623 N N . GLY A 1 83 ? 0.290 -11.685 -6.755 1.00 93.31 83 GLY A N 1
ATOM 624 C CA . GLY A 1 83 ? -0.963 -12.303 -6.351 1.00 93.31 83 GLY A CA 1
ATOM 625 C C . GLY A 1 83 ? -1.131 -12.423 -4.841 1.00 93.31 83 GLY A C 1
ATOM 626 O O . GLY A 1 83 ? -1.863 -13.311 -4.433 1.00 93.31 83 GLY A O 1
ATOM 627 N N . PHE A 1 84 ? -0.465 -11.579 -4.041 1.00 94.69 84 PHE A N 1
ATOM 628 C CA . PHE A 1 84 ? -0.622 -11.522 -2.579 1.00 94.69 84 PHE A CA 1
ATOM 629 C C . PHE A 1 84 ? -1.902 -10.809 -2.144 1.00 94.69 84 PHE A C 1
ATOM 631 O O . PHE A 1 84 ? -2.407 -11.052 -1.051 1.00 94.69 84 PHE A O 1
ATOM 638 N N . ILE A 1 85 ? -2.405 -9.908 -2.987 1.00 95.56 85 ILE A N 1
ATOM 639 C CA . ILE A 1 85 ? -3.694 -9.251 -2.798 1.00 95.56 85 ILE A CA 1
ATOM 640 C C . ILE A 1 85 ? -4.495 -9.325 -4.090 1.00 95.56 85 ILE A C 1
ATOM 642 O O . ILE A 1 85 ? -3.925 -9.300 -5.187 1.00 95.56 85 ILE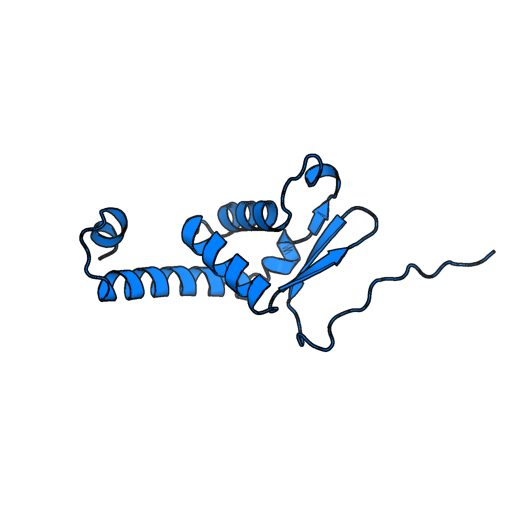 A O 1
ATOM 646 N N . LYS A 1 86 ? -5.815 -9.410 -3.962 1.00 94.31 86 LYS A N 1
ATOM 647 C CA . LYS A 1 86 ? -6.758 -9.448 -5.085 1.00 94.31 86 LYS A CA 1
ATOM 648 C C . LYS A 1 86 ? -7.977 -8.588 -4.773 1.00 94.31 86 LYS A C 1
ATOM 650 O O . LYS A 1 86 ? -8.194 -8.208 -3.624 1.00 94.31 86 LYS A O 1
ATOM 655 N N . THR A 1 87 ? -8.767 -8.296 -5.800 1.00 93.50 87 THR A N 1
ATOM 6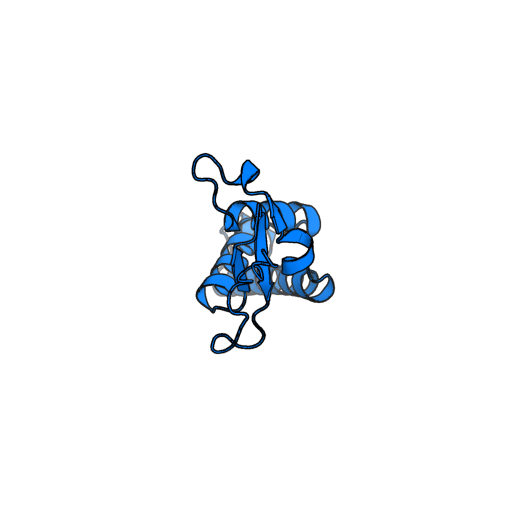56 C CA . THR A 1 87 ? -10.085 -7.681 -5.648 1.00 93.50 87 THR A CA 1
ATOM 657 C C . THR A 1 87 ? -11.185 -8.735 -5.654 1.00 93.50 87 THR A C 1
ATOM 659 O O . THR A 1 87 ? -11.088 -9.767 -6.324 1.00 93.50 87 THR A O 1
ATOM 662 N N . ALA A 1 88 ? -12.243 -8.473 -4.896 1.00 90.62 88 ALA A N 1
ATOM 663 C CA . ALA A 1 88 ? -13.529 -9.140 -5.002 1.00 90.62 88 ALA A CA 1
ATOM 664 C C . ALA A 1 88 ? -14.574 -8.110 -5.434 1.00 90.62 88 ALA A C 1
ATOM 666 O O . ALA A 1 88 ? -14.645 -7.008 -4.886 1.00 90.62 88 ALA A O 1
ATOM 667 N N . GLU A 1 89 ? -15.386 -8.479 -6.417 1.00 88.25 89 GLU A N 1
ATOM 668 C CA . GLU A 1 89 ? -16.500 -7.663 -6.886 1.00 88.25 89 GLU A CA 1
ATOM 669 C C . GLU A 1 89 ? -17.723 -7.956 -6.010 1.00 88.25 89 GLU A C 1
ATOM 671 O O . GLU A 1 89 ? -18.215 -9.084 -5.982 1.00 88.25 89 GLU A O 1
ATOM 676 N N . GLY A 1 90 ? -18.203 -6.947 -5.286 1.00 78.69 90 GLY A N 1
ATOM 677 C CA . GLY A 1 90 ? -19.440 -7.007 -4.512 1.00 78.69 90 GLY A CA 1
ATOM 678 C C . GLY A 1 90 ? -20.595 -6.269 -5.191 1.00 78.69 90 GLY A C 1
ATOM 679 O O . GLY A 1 90 ? -20.424 -5.552 -6.193 1.00 78.69 90 GLY A O 1
ATOM 680 N N . SER A 1 91 ? -21.783 -6.404 -4.597 1.00 76.12 91 SER A N 1
ATOM 681 C CA . SER A 1 91 ? -23.001 -5.664 -4.937 1.00 76.12 91 SER A CA 1
ATOM 682 C C . SER A 1 91 ? -22.874 -4.189 -4.511 1.00 76.12 91 SER A C 1
ATOM 684 O O . SER A 1 91 ? -23.451 -3.748 -3.522 1.00 76.12 91 SER A O 1
ATOM 686 N N . GLY A 1 92 ? -22.064 -3.417 -5.240 1.00 88.50 92 GLY A N 1
ATOM 687 C CA . GLY A 1 92 ? -21.916 -1.963 -5.057 1.00 88.50 92 GLY A CA 1
ATOM 688 C C . GLY A 1 92 ? -20.526 -1.480 -4.634 1.00 88.50 92 GLY A C 1
ATOM 689 O O . GLY A 1 92 ? -20.267 -0.276 -4.687 1.00 88.50 92 GLY A O 1
ATOM 690 N N . SER A 1 93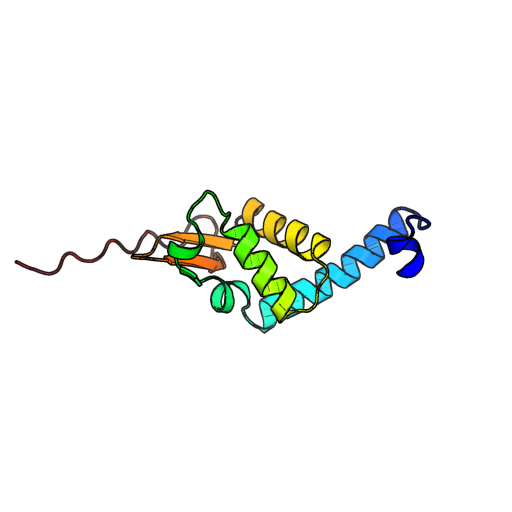 ? -19.604 -2.384 -4.310 1.00 93.00 93 SER A N 1
ATOM 691 C CA . SER A 1 93 ? -18.209 -2.067 -3.989 1.00 93.00 93 SER A CA 1
ATOM 692 C C . SER A 1 93 ? -17.233 -3.049 -4.641 1.00 93.00 93 SER A C 1
ATOM 694 O O . SER A 1 93 ? -17.610 -4.129 -5.103 1.00 93.00 93 SER A O 1
ATOM 696 N N . VAL A 1 94 ? -15.974 -2.630 -4.719 1.00 94.06 94 VAL A N 1
ATOM 697 C CA . VAL A 1 94 ? -14.816 -3.479 -4.999 1.00 94.06 94 VAL A CA 1
ATOM 698 C C . VAL A 1 94 ? -14.008 -3.544 -3.714 1.00 94.06 94 VAL A C 1
ATOM 700 O O . VAL A 1 94 ? -13.678 -2.495 -3.163 1.00 94.06 94 VAL A O 1
ATOM 703 N N . SER A 1 95 ? -13.683 -4.745 -3.247 1.00 94.56 95 SER A N 1
ATOM 704 C CA . SER A 1 95 ? -12.943 -4.928 -1.995 1.00 94.56 95 SER A CA 1
ATOM 705 C C . SER A 1 95 ? -11.600 -5.592 -2.244 1.00 94.56 95 SER A C 1
ATOM 707 O O . SER A 1 95 ? -11.538 -6.652 -2.867 1.00 94.56 95 SER A O 1
ATOM 709 N N . TRP A 1 96 ? -10.527 -4.982 -1.746 1.00 96.06 96 TRP A N 1
ATOM 710 C CA . TRP A 1 96 ? -9.202 -5.596 -1.697 1.00 96.06 96 TRP A CA 1
ATOM 711 C C . TRP A 1 96 ? -9.076 -6.541 -0.502 1.00 96.06 96 TRP A C 1
ATOM 713 O O . TRP A 1 96 ? -9.556 -6.226 0.584 1.00 96.06 96 TRP A O 1
ATOM 723 N N . TYR A 1 97 ? -8.417 -7.681 -0.699 1.00 94.50 97 TYR A N 1
ATOM 724 C CA . TYR A 1 97 ? -8.182 -8.666 0.358 1.00 94.50 97 TYR A CA 1
ATOM 725 C C . TYR A 1 97 ? -6.837 -9.375 0.200 1.00 94.50 97 TYR A C 1
ATOM 727 O O . TYR A 1 97 ? -6.287 -9.438 -0.909 1.00 94.50 97 TYR A O 1
ATOM 735 N N . TRP A 1 98 ? -6.320 -9.920 1.304 1.00 94.00 98 TRP A N 1
ATOM 736 C CA . TRP A 1 98 ? -5.129 -10.769 1.283 1.00 94.00 98 TRP A CA 1
ATOM 737 C C . TRP A 1 98 ? -5.456 -12.163 0.766 1.00 94.00 98 TRP A C 1
ATOM 739 O O . TRP A 1 98 ? -6.415 -12.804 1.188 1.00 94.00 98 TRP A O 1
ATOM 749 N N . THR A 1 99 ? -4.617 -12.684 -0.118 1.00 91.31 99 THR A N 1
ATOM 750 C CA . THR A 1 99 ? -4.757 -14.066 -0.576 1.00 91.31 99 THR A CA 1
ATOM 751 C C . THR A 1 99 ? -4.219 -15.036 0.477 1.00 91.31 99 THR A C 1
ATOM 753 O O . THR A 1 99 ? -3.045 -14.931 0.841 1.00 91.31 99 THR A O 1
ATOM 756 N N . HIS A 1 100 ? -5.013 -16.014 0.922 1.00 72.94 100 HIS A N 1
ATOM 757 C CA . HIS A 1 100 ? -4.504 -17.134 1.720 1.00 72.94 100 HIS A CA 1
ATOM 758 C C . HIS A 1 100 ? -3.687 -18.107 0.858 1.00 72.94 100 HIS A C 1
ATOM 760 O O . HIS A 1 100 ? -2.709 -18.688 1.334 1.00 72.94 100 HIS A O 1
ATOM 766 N N . ASN A 1 101 ? -4.073 -18.296 -0.410 1.00 62.59 101 ASN A N 1
ATOM 767 C CA . ASN A 1 101 ? -3.341 -19.085 -1.396 1.00 62.59 101 ASN A CA 1
ATOM 768 C C . ASN A 1 101 ? -3.771 -18.664 -2.807 1.00 62.59 101 ASN A C 1
ATOM 770 O O . ASN A 1 101 ? -4.929 -18.841 -3.187 1.00 62.59 101 ASN A O 1
ATOM 774 N N . ALA A 1 102 ? -2.825 -18.202 -3.633 1.00 55.03 102 ALA A N 1
ATOM 775 C CA . ALA A 1 102 ? -3.093 -17.701 -4.984 1.00 55.03 102 ALA A CA 1
ATOM 776 C C . ALA A 1 102 ? -3.942 -18.652 -5.861 1.00 55.03 102 ALA A C 1
ATOM 778 O O . ALA A 1 102 ? -4.622 -18.168 -6.773 1.00 55.03 102 ALA A O 1
ATOM 779 N N . LYS A 1 103 ? -3.924 -19.966 -5.567 1.00 55.56 103 LYS A N 1
ATOM 780 C CA . LYS A 1 103 ? -4.679 -21.034 -6.248 1.00 55.56 103 LYS A CA 1
ATOM 781 C C . LYS A 1 103 ? -6.073 -21.351 -5.668 1.00 55.56 103 LYS A C 1
ATOM 783 O O . LYS A 1 103 ? -6.812 -22.067 -6.336 1.00 55.56 103 LYS A O 1
ATOM 788 N N . SER A 1 104 ? -6.437 -20.877 -4.472 1.00 52.53 104 SER A N 1
ATOM 789 C CA . SER A 1 104 ? -7.641 -21.341 -3.747 1.00 52.53 104 SER A CA 1
ATOM 790 C C . SER A 1 104 ? -8.519 -20.245 -3.128 1.00 52.53 104 SER A C 1
ATOM 792 O O . SER A 1 104 ? -9.477 -20.577 -2.435 1.00 52.53 104 SER A O 1
ATOM 794 N N . ASP A 1 105 ? -8.244 -18.964 -3.368 1.00 55.66 105 ASP A N 1
ATOM 795 C CA . ASP A 1 105 ? -9.017 -17.890 -2.730 1.00 55.66 105 ASP A CA 1
ATOM 796 C C . ASP A 1 105 ? -10.374 -17.589 -3.376 1.00 55.66 105 ASP A C 1
ATOM 798 O O . ASP A 1 105 ? -10.559 -17.764 -4.582 1.00 55.66 105 ASP A O 1
ATOM 802 N N . ARG A 1 106 ? -11.299 -17.160 -2.498 1.00 55.72 106 ARG A N 1
ATOM 803 C CA . ARG A 1 106 ? -12.764 -17.053 -2.634 1.00 55.72 106 ARG A CA 1
ATOM 804 C C . ARG A 1 106 ? -13.297 -17.025 -4.078 1.00 55.72 106 ARG A C 1
ATOM 806 O O . ARG A 1 106 ? -13.077 -16.044 -4.792 1.00 55.72 106 ARG A O 1
ATOM 813 N N . PRO A 1 107 ? -14.132 -18.009 -4.464 1.00 49.38 107 PRO A N 1
ATOM 814 C CA . PRO A 1 107 ? -15.095 -17.801 -5.531 1.00 49.38 107 PRO A CA 1
ATOM 815 C C . PRO A 1 107 ? -16.087 -16.710 -5.107 1.00 49.38 107 PRO A C 1
ATOM 817 O O . PRO A 1 107 ? -16.390 -16.560 -3.921 1.00 49.38 107 PRO A O 1
ATOM 820 N N . MET A 1 108 ? -16.558 -15.950 -6.097 1.00 50.16 108 MET A N 1
ATOM 821 C CA . MET A 1 108 ? -17.612 -14.939 -5.997 1.00 50.16 108 MET A CA 1
ATOM 822 C C . MET A 1 108 ? -18.689 -15.317 -4.970 1.00 50.16 108 MET A C 1
ATOM 824 O O . MET A 1 108 ? -19.174 -16.449 -4.966 1.00 50.16 108 MET A O 1
ATOM 828 N N . LEU A 1 109 ? -19.125 -14.344 -4.163 1.00 47.53 109 LEU A N 1
ATOM 829 C CA . LEU A 1 109 ? -20.466 -14.389 -3.587 1.00 47.53 109 LEU A CA 1
ATOM 830 C C . LEU A 1 109 ? -21.444 -14.351 -4.766 1.00 47.53 109 LEU A C 1
ATOM 832 O O . LEU A 1 109 ? -21.844 -13.289 -5.231 1.00 47.53 109 LEU A O 1
ATOM 836 N N . GLN A 1 110 ? -21.777 -15.524 -5.296 1.00 41.03 110 GLN A N 1
ATOM 837 C CA . GLN A 1 110 ? -23.022 -15.697 -6.013 1.00 41.03 110 GLN A CA 1
ATOM 838 C C . GLN A 1 110 ? -24.088 -15.528 -4.937 1.00 41.03 110 GLN A C 1
ATOM 840 O O . GLN A 1 110 ? -24.222 -16.380 -4.058 1.00 41.03 110 GLN A O 1
ATOM 845 N N . GLU A 1 111 ? -24.735 -14.362 -4.930 1.00 39.53 111 GLU A N 1
ATOM 846 C CA . GLU A 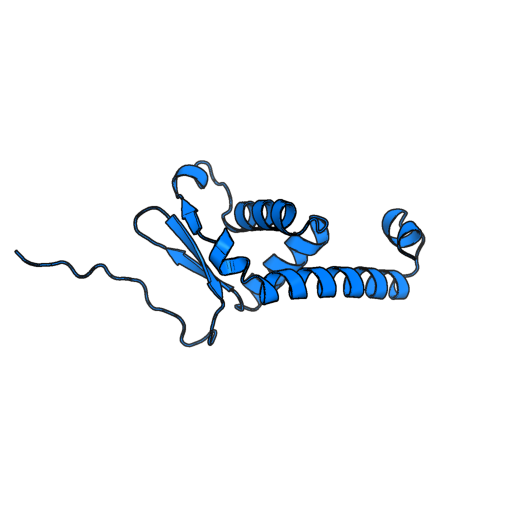1 111 ? -25.908 -14.121 -4.102 1.00 39.53 111 GLU A CA 1
ATOM 847 C C . GLU A 1 111 ? -26.821 -15.332 -4.254 1.00 39.53 111 GLU A C 1
ATOM 849 O O . GLU A 1 111 ? -27.241 -15.689 -5.358 1.00 39.53 111 GLU A O 1
ATOM 854 N N . ALA A 1 112 ? -27.058 -16.016 -3.136 1.00 41.94 112 ALA A N 1
ATOM 855 C CA . ALA A 1 112 ? -28.104 -17.004 -3.057 1.00 41.94 112 ALA A CA 1
ATOM 856 C C . ALA A 1 112 ? -29.391 -16.286 -3.462 1.00 41.94 112 ALA A C 1
ATOM 858 O O . ALA A 1 112 ? -29.907 -15.456 -2.713 1.00 41.94 112 ALA A O 1
ATOM 859 N N . ALA A 1 113 ? -29.880 -16.582 -4.664 1.00 39.91 113 ALA A N 1
ATOM 860 C CA . ALA A 1 113 ? -31.233 -16.254 -5.054 1.00 39.91 113 ALA A CA 1
ATOM 861 C C . ALA A 1 113 ? -32.157 -16.993 -4.079 1.00 39.91 113 ALA A C 1
ATOM 863 O O . ALA A 1 113 ? -32.435 -18.186 -4.218 1.00 39.91 113 ALA A O 1
ATOM 864 N N . HIS A 1 114 ? -32.560 -16.289 -3.025 1.00 42.06 114 HIS A N 1
ATOM 865 C CA . HIS A 1 114 ? -33.656 -16.694 -2.173 1.00 42.06 114 HIS A CA 1
ATOM 866 C C . HIS A 1 114 ? -34.940 -16.661 -3.002 1.00 42.06 114 HIS A C 1
ATOM 868 O O . HIS A 1 114 ? -35.348 -15.614 -3.487 1.00 42.06 114 HIS A O 1
ATOM 874 N N . ALA A 1 115 ? -35.530 -17.848 -3.134 1.00 43.09 115 ALA A N 1
ATOM 875 C CA . ALA A 1 115 ? -36.957 -18.127 -3.040 1.00 43.09 115 ALA A CA 1
ATOM 876 C C . ALA A 1 115 ? -37.930 -17.126 -3.692 1.00 43.09 115 ALA A C 1
ATOM 878 O O . ALA A 1 115 ? -38.275 -16.101 -3.104 1.00 43.09 115 ALA A O 1
ATOM 879 N N . ALA A 1 116 ? -38.506 -17.553 -4.817 1.00 42.00 116 ALA A N 1
ATOM 880 C CA . ALA A 1 116 ? -39.952 -17.545 -5.034 1.00 42.00 116 ALA A CA 1
ATOM 881 C C . ALA A 1 116 ? -40.323 -18.722 -5.947 1.00 42.00 116 ALA A C 1
ATOM 883 O O . ALA A 1 116 ? -39.663 -18.865 -7.001 1.00 42.00 116 ALA A O 1
#